Protein AF-A0AB39R2A3-F1 (afdb_monomer_lite)

pLDDT: mean 74.94, std 21.89, range [30.53, 96.81]

Radius of gyration: 29.01 Å; chains: 1; bounding box: 83×46×73 Å

Secondary structure (DSSP, 8-state):
----------------------------------GGGSTTSPPPPPP--S-SS-EEEEEEEE-TTS-EEEEEEETTT--EEEEEE-TT---BPPPEEEE-S-EEEEEEEE-TTS-EEEEEEETTEEEEEEE--PPP-

Structure (mmCIF, N/CA/C/O backbone):
data_AF-A0AB39R2A3-F1
#
_entry.id   AF-A0AB39R2A3-F1
#
loop_
_atom_site.group_PDB
_atom_site.id
_atom_site.type_symbol
_atom_site.label_atom_id
_atom_site.label_alt_id
_atom_site.label_comp_id
_atom_site.label_asym_id
_atom_site.label_entity_id
_atom_site.label_seq_id
_atom_site.pdbx_PDB_ins_code
_atom_site.Cartn_x
_atom_site.Cartn_y
_atom_site.Cartn_z
_atom_site.occupancy
_atom_site.B_iso_or_equiv
_atom_site.auth_seq_id
_atom_site.auth_comp_id
_atom_site.auth_asym_id
_atom_site.auth_atom_id
_atom_site.pdbx_PDB_model_num
ATOM 1 N N . MET A 1 1 ? -69.969 -11.007 -55.035 1.00 39.00 1 MET A N 1
ATOM 2 C CA . MET A 1 1 ? -70.202 -12.465 -54.930 1.00 39.00 1 MET A CA 1
ATOM 3 C C . MET A 1 1 ? -69.343 -13.000 -53.793 1.00 39.00 1 MET A C 1
ATOM 5 O O . MET A 1 1 ? -68.175 -12.642 -53.735 1.00 39.00 1 MET A O 1
ATOM 9 N N . GLY A 1 2 ? -69.929 -13.769 -52.864 1.00 40.88 2 GLY A N 1
ATOM 10 C CA . GLY A 1 2 ? -69.171 -14.571 -51.886 1.00 40.88 2 GLY A CA 1
ATOM 11 C C . GLY A 1 2 ? -68.396 -15.706 -52.583 1.00 40.88 2 GLY A C 1
ATOM 12 O O . GLY A 1 2 ? -68.504 -15.850 -53.792 1.00 40.88 2 GLY A O 1
ATOM 13 N N . ARG A 1 3 ? -67.657 -16.589 -51.909 1.00 36.53 3 ARG A N 1
ATOM 14 C CA . ARG A 1 3 ? -67.711 -17.032 -50.513 1.00 36.53 3 ARG A CA 1
ATOM 15 C C . ARG A 1 3 ? -66.343 -17.609 -50.109 1.00 36.53 3 ARG A C 1
ATOM 17 O O . ARG A 1 3 ? -65.620 -18.128 -50.946 1.00 36.53 3 ARG A O 1
ATOM 24 N N . SER A 1 4 ? -66.082 -17.519 -48.807 1.00 41.88 4 SER A N 1
ATOM 25 C CA . SER A 1 4 ? -65.277 -18.401 -47.946 1.00 41.88 4 SER A CA 1
ATOM 26 C C . SER A 1 4 ? -64.724 -19.707 -48.530 1.00 41.88 4 SER A C 1
ATOM 28 O O . SER A 1 4 ? -65.482 -20.501 -49.081 1.00 41.88 4 SER A O 1
ATOM 30 N N . ALA A 1 5 ? -63.478 -20.013 -48.153 1.00 36.53 5 ALA A N 1
ATOM 31 C CA . ALA A 1 5 ? -63.092 -21.332 -47.646 1.00 36.53 5 ALA A CA 1
ATOM 32 C C . ALA A 1 5 ? -61.846 -21.216 -46.739 1.00 36.53 5 ALA A C 1
ATOM 34 O O . ALA A 1 5 ? -60.748 -20.944 -47.214 1.00 36.53 5 ALA A O 1
ATOM 35 N N . MET A 1 6 ? -62.017 -21.437 -45.431 1.00 35.34 6 MET A N 1
ATOM 36 C CA . MET A 1 6 ? -60.972 -22.068 -44.613 1.00 35.34 6 MET A CA 1
ATOM 37 C C . MET A 1 6 ? -61.126 -23.589 -44.748 1.00 35.34 6 MET A C 1
ATOM 39 O O . MET A 1 6 ? -62.243 -24.071 -44.950 1.00 35.34 6 MET A O 1
ATOM 43 N N . PRO A 1 7 ? -60.050 -24.351 -44.513 1.00 43.97 7 PRO A N 1
ATOM 44 C CA . PRO A 1 7 ? -60.110 -25.154 -43.301 1.00 43.97 7 PRO A CA 1
ATOM 45 C C . PRO A 1 7 ? -58.817 -25.154 -42.484 1.00 43.97 7 PRO A C 1
ATOM 47 O O . PRO A 1 7 ? -57.690 -25.118 -42.967 1.00 43.97 7 PRO A O 1
ATOM 50 N N . SER A 1 8 ? -59.075 -25.228 -41.189 1.00 41.50 8 SER A N 1
ATOM 51 C CA . SER A 1 8 ? -58.199 -25.376 -40.042 1.00 41.50 8 SER A CA 1
ATOM 52 C C . SER A 1 8 ? -57.424 -26.695 -40.008 1.00 41.50 8 SER A C 1
ATOM 54 O O . SER A 1 8 ? -58.021 -27.764 -40.112 1.00 41.50 8 SER A O 1
ATOM 56 N N . GLY A 1 9 ? -56.132 -26.612 -39.684 1.00 35.78 9 GLY A N 1
ATOM 57 C CA . GLY A 1 9 ? -55.327 -27.721 -39.170 1.00 35.78 9 GLY A CA 1
ATOM 58 C C . GLY A 1 9 ? -54.689 -27.323 -37.841 1.00 35.78 9 GLY A C 1
ATOM 59 O O . GLY A 1 9 ? -53.779 -26.501 -37.807 1.00 35.78 9 GLY A O 1
ATOM 60 N N . ARG A 1 10 ? -55.199 -27.871 -36.733 1.00 43.81 10 ARG A N 1
ATOM 61 C CA . ARG A 1 10 ? -54.620 -27.731 -35.390 1.00 43.81 10 ARG A CA 1
ATOM 62 C C . ARG A 1 10 ? -53.482 -28.737 -35.232 1.00 43.81 10 ARG A C 1
ATOM 64 O O . ARG A 1 10 ? -53.727 -29.933 -35.341 1.00 43.81 10 ARG A O 1
ATOM 71 N N . LEU A 1 11 ? -52.297 -28.272 -34.851 1.00 43.88 11 LEU A N 1
ATOM 72 C CA . LEU A 1 11 ? -51.283 -29.111 -34.215 1.00 43.88 11 LEU A CA 1
ATOM 73 C C . LEU A 1 11 ? -51.061 -28.590 -32.796 1.00 43.88 11 LEU A C 1
ATOM 75 O O . LEU A 1 11 ? -50.556 -27.491 -32.582 1.00 43.88 11 LEU A O 1
ATOM 79 N N . ARG A 1 12 ? -51.512 -29.385 -31.820 1.00 38.56 12 ARG A N 1
ATOM 80 C CA . ARG A 1 12 ? -51.107 -29.268 -30.421 1.00 38.56 12 ARG A CA 1
ATOM 81 C C . ARG A 1 12 ? -49.743 -29.936 -30.295 1.00 38.56 12 ARG A C 1
ATOM 83 O O . ARG A 1 12 ? -49.659 -31.155 -30.382 1.00 38.56 12 ARG A O 1
ATOM 90 N N . ALA A 1 13 ? -48.712 -29.144 -30.050 1.00 40.47 13 ALA A N 1
ATOM 91 C CA . ALA A 1 13 ? -47.483 -29.606 -29.428 1.00 40.47 13 ALA A CA 1
ATOM 92 C C . ALA A 1 13 ? -47.279 -28.757 -28.172 1.00 40.47 13 ALA A C 1
ATOM 94 O O . ALA A 1 13 ? -47.300 -27.528 -28.216 1.00 40.47 13 ALA A O 1
ATOM 95 N N . THR A 1 14 ? -47.196 -29.442 -27.042 1.00 44.97 14 THR A N 1
ATOM 96 C CA . THR A 1 14 ? -46.944 -28.933 -25.696 1.00 44.97 14 THR A CA 1
ATOM 97 C C . THR A 1 14 ? -45.641 -28.142 -25.656 1.00 44.97 14 THR A C 1
ATOM 99 O O . THR A 1 14 ? -44.564 -28.715 -25.526 1.00 44.97 14 THR A O 1
ATOM 102 N N . ALA A 1 15 ? -45.741 -26.819 -25.748 1.00 36.44 15 ALA A N 1
ATOM 103 C CA . ALA A 1 15 ? -44.687 -25.925 -25.302 1.00 36.44 15 ALA A CA 1
ATOM 104 C C . ALA A 1 15 ? -44.903 -25.694 -23.805 1.00 36.44 15 ALA A C 1
ATOM 106 O O . ALA A 1 15 ? -45.840 -25.004 -23.401 1.00 36.44 15 ALA A O 1
ATOM 107 N N . THR A 1 16 ? -44.069 -26.328 -22.984 1.00 38.12 16 THR A N 1
ATOM 108 C CA . THR A 1 16 ? -43.884 -25.957 -21.582 1.00 38.12 16 THR A CA 1
ATOM 109 C C . THR A 1 16 ? -43.653 -24.454 -21.545 1.00 38.12 16 THR A C 1
ATOM 111 O O . THR A 1 16 ? -42.639 -23.969 -22.047 1.00 38.12 16 THR A O 1
ATOM 114 N N . ALA A 1 17 ? -44.622 -23.710 -21.018 1.00 39.81 17 ALA A N 1
ATOM 115 C CA . ALA A 1 17 ? -44.447 -22.295 -20.775 1.00 39.81 17 ALA A CA 1
ATOM 116 C C . ALA A 1 17 ? -43.294 -22.163 -19.777 1.00 39.81 17 ALA A C 1
ATOM 118 O O . ALA A 1 17 ? -43.437 -22.506 -18.603 1.00 39.81 17 ALA A O 1
ATOM 119 N N . LEU A 1 18 ? -42.138 -21.695 -20.250 1.00 34.81 18 LEU A N 1
ATOM 120 C CA . LEU A 1 18 ? -41.203 -20.997 -19.385 1.00 34.81 18 LEU A CA 1
ATOM 121 C C . LEU A 1 18 ? -42.006 -19.838 -18.812 1.00 34.81 18 LEU A C 1
ATOM 123 O O . LEU A 1 18 ? -42.308 -18.873 -19.515 1.00 34.81 18 LEU A O 1
ATOM 127 N N . ALA A 1 19 ? -42.439 -19.995 -17.563 1.00 36.75 19 ALA A N 1
ATOM 128 C CA . ALA A 1 19 ? -42.950 -18.890 -16.789 1.00 36.75 19 ALA A CA 1
ATOM 129 C C . ALA A 1 19 ? -41.891 -17.796 -16.891 1.00 36.75 19 ALA A C 1
ATOM 131 O O . ALA A 1 19 ? -40.757 -17.974 -16.442 1.00 36.75 19 ALA A O 1
ATOM 132 N N . ALA A 1 20 ? -42.247 -16.691 -17.540 1.00 39.88 20 ALA A N 1
ATOM 133 C CA . ALA A 1 20 ? -41.530 -15.455 -17.355 1.00 39.88 20 ALA A CA 1
ATOM 134 C C . ALA A 1 20 ? -41.659 -15.148 -15.863 1.00 39.88 20 ALA A C 1
ATOM 136 O O . ALA A 1 20 ? -42.677 -14.632 -15.406 1.00 39.88 20 ALA A O 1
ATOM 137 N N . VAL A 1 21 ? -40.654 -15.547 -15.085 1.00 41.62 21 VAL A N 1
ATOM 138 C CA . VAL A 1 21 ? -40.444 -14.997 -13.757 1.00 41.62 21 VAL A CA 1
ATOM 139 C C . VAL A 1 21 ? -40.023 -13.565 -14.028 1.00 41.62 21 VAL A C 1
ATOM 141 O O . VAL A 1 21 ? -38.848 -13.256 -14.197 1.00 41.62 21 VAL A O 1
ATOM 144 N N . SER A 1 22 ? -41.013 -12.687 -14.159 1.00 46.72 22 SER A N 1
ATOM 145 C CA . SER A 1 22 ? -40.799 -11.286 -13.863 1.00 46.72 22 SER A CA 1
ATOM 146 C C . SER A 1 22 ? -40.208 -11.267 -12.455 1.00 46.72 22 SER A C 1
ATOM 148 O O . SER A 1 22 ? -40.873 -11.768 -11.541 1.00 46.72 22 SER A O 1
ATOM 150 N N . PRO A 1 23 ? -38.985 -10.754 -12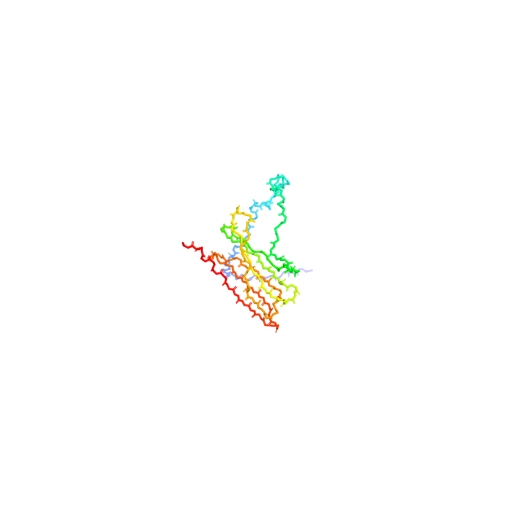.227 1.00 49.50 23 PRO A N 1
ATOM 151 C CA . PRO A 1 23 ? -38.654 -10.343 -10.883 1.00 49.50 23 PRO A CA 1
ATOM 152 C C . PRO A 1 23 ? -39.721 -9.311 -10.539 1.00 49.50 23 PRO A C 1
ATOM 154 O O . PRO A 1 23 ? -39.799 -8.244 -11.151 1.00 49.50 23 PRO A O 1
ATOM 157 N N . ALA A 1 24 ? -40.618 -9.670 -9.624 1.00 49.28 24 ALA A N 1
ATOM 158 C CA . ALA A 1 24 ? -41.363 -8.665 -8.911 1.00 49.28 24 ALA A CA 1
ATOM 159 C C . ALA A 1 24 ? -40.288 -7.722 -8.374 1.00 49.28 24 ALA A C 1
ATOM 161 O O . ALA A 1 24 ? -39.435 -8.136 -7.587 1.00 49.28 24 ALA A O 1
ATOM 162 N N . LEU A 1 25 ? -40.288 -6.482 -8.860 1.00 49.81 25 LEU A N 1
ATOM 163 C CA . LEU A 1 25 ? -39.658 -5.355 -8.191 1.00 49.81 25 LEU A CA 1
ATOM 164 C C . LEU A 1 25 ? -40.409 -5.187 -6.862 1.00 49.81 25 LEU A C 1
ATOM 166 O O . LEU A 1 25 ? -41.21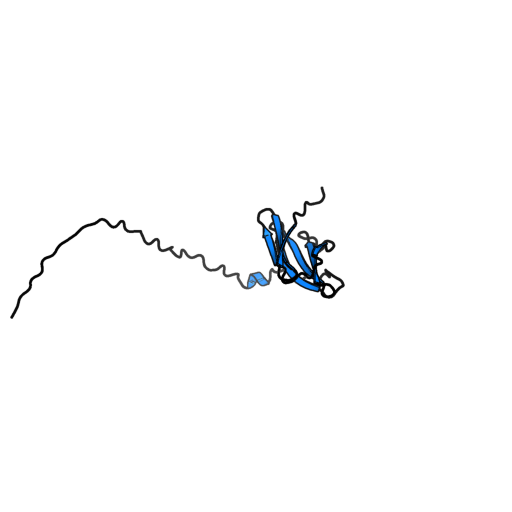5 -4.279 -6.686 1.00 49.81 25 LEU A O 1
ATOM 170 N N . GLY A 1 26 ? -40.223 -6.148 -5.956 1.00 48.94 26 GLY A N 1
ATOM 171 C CA . GLY A 1 26 ? -40.547 -6.020 -4.554 1.00 48.94 26 GLY A CA 1
ATOM 172 C C . GLY A 1 26 ? -39.655 -4.901 -4.072 1.00 48.94 26 GLY A C 1
ATOM 173 O O . GLY A 1 26 ? -38.435 -5.028 -4.125 1.00 48.94 26 GLY A O 1
ATOM 174 N N . GLY A 1 27 ? -40.277 -3.771 -3.754 1.00 54.69 27 GLY A N 1
ATOM 175 C CA . GLY A 1 27 ? -39.599 -2.526 -3.456 1.00 54.69 27 GLY A CA 1
ATOM 176 C C . GLY A 1 27 ? -38.482 -2.717 -2.441 1.00 54.69 27 GLY A C 1
ATOM 177 O O . GLY A 1 27 ? -38.713 -2.737 -1.241 1.00 54.69 27 GLY A O 1
ATOM 178 N N . THR A 1 28 ? -37.254 -2.777 -2.924 1.00 54.09 28 THR A N 1
ATOM 179 C CA . THR A 1 28 ? -36.116 -2.277 -2.179 1.00 54.09 28 THR A CA 1
ATOM 180 C C . THR A 1 28 ? -35.789 -0.971 -2.858 1.00 54.09 28 THR A C 1
ATOM 182 O O . THR A 1 28 ? -35.099 -0.943 -3.880 1.00 54.09 28 THR A O 1
ATOM 185 N N . GLY A 1 29 ? -36.386 0.108 -2.344 1.00 55.31 29 GLY A N 1
ATOM 186 C CA . GLY A 1 29 ? -35.916 1.442 -2.675 1.00 55.31 29 GLY A CA 1
ATOM 187 C C . GLY A 1 29 ? -34.396 1.437 -2.575 1.00 55.31 29 GLY A C 1
ATOM 188 O O . GLY A 1 29 ? -33.835 0.794 -1.682 1.00 55.31 29 GLY A O 1
ATOM 189 N N . LEU A 1 30 ? -33.735 2.105 -3.522 1.00 51.88 30 LEU A N 1
ATOM 190 C CA . LEU A 1 30 ? -32.345 2.507 -3.327 1.00 51.88 30 LEU A CA 1
ATOM 191 C C . LEU A 1 30 ? -32.234 2.999 -1.880 1.00 51.88 30 LEU A C 1
ATOM 193 O O . LEU A 1 30 ? -33.136 3.736 -1.471 1.00 51.88 30 LEU A O 1
ATOM 197 N N . PRO A 1 31 ? -31.239 2.567 -1.084 1.00 57.91 31 PRO A N 1
ATOM 198 C CA . PRO A 1 31 ? -31.086 3.109 0.252 1.00 57.91 31 PRO A CA 1
ATOM 199 C C . PRO A 1 31 ? -31.001 4.623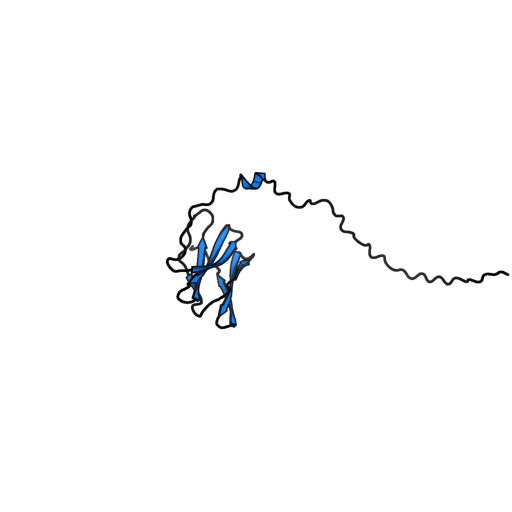 0.093 1.00 57.91 31 PRO A C 1
ATOM 201 O O . PRO A 1 31 ? -30.023 5.153 -0.434 1.00 57.91 31 PRO A O 1
ATOM 204 N N . THR A 1 32 ? -32.073 5.316 0.468 1.00 58.12 32 THR A N 1
ATOM 205 C CA . THR A 1 32 ? -32.082 6.763 0.559 1.00 58.12 32 THR A CA 1
ATOM 206 C C . THR A 1 32 ? -31.233 7.045 1.782 1.00 58.12 32 THR A C 1
ATOM 208 O O . THR A 1 32 ? -31.758 7.140 2.889 1.00 58.12 32 THR A O 1
ATOM 211 N N . ALA A 1 33 ? -29.908 7.056 1.613 1.00 59.19 33 ALA A N 1
ATOM 212 C CA . ALA A 1 33 ? -29.010 7.573 2.628 1.00 59.19 33 ALA A CA 1
ATOM 213 C C . ALA A 1 33 ? -29.511 8.989 2.910 1.00 59.19 33 ALA A C 1
ATOM 215 O O . ALA A 1 33 ? -29.472 9.861 2.038 1.00 59.19 33 ALA A O 1
ATOM 216 N N . SER A 1 34 ? -30.154 9.169 4.063 1.00 59.53 34 SER A N 1
ATOM 217 C CA . SER A 1 34 ? -30.729 10.459 4.410 1.00 59.53 34 SER A CA 1
ATOM 218 C C . SER A 1 34 ? -29.581 11.459 4.493 1.00 59.53 34 SER A C 1
ATOM 220 O O . SER A 1 34 ? -28.502 11.107 4.960 1.00 59.53 34 SER A O 1
ATOM 222 N N . ALA A 1 35 ? -29.788 12.707 4.078 1.00 56.53 35 ALA A N 1
ATOM 223 C CA . ALA A 1 35 ? -28.759 13.741 4.208 1.00 56.53 35 ALA A CA 1
ATOM 224 C C . ALA A 1 35 ? -28.245 13.909 5.660 1.00 56.53 35 ALA A C 1
ATOM 226 O O . ALA A 1 35 ? -27.138 14.395 5.853 1.00 56.53 35 ALA A O 1
ATOM 227 N N . ALA A 1 36 ? -29.005 13.441 6.661 1.00 55.44 36 ALA A N 1
ATOM 228 C CA . ALA A 1 36 ? -28.604 13.409 8.067 1.00 55.44 36 ALA A CA 1
ATOM 229 C C . ALA A 1 36 ? -27.450 12.432 8.377 1.00 55.44 36 ALA A C 1
ATOM 231 O O . ALA A 1 36 ? -26.844 12.525 9.438 1.00 55.44 36 ALA A O 1
ATOM 232 N N . ASP A 1 37 ? -27.111 11.516 7.465 1.00 57.50 37 ASP A N 1
ATOM 233 C CA . ASP A 1 37 ? -25.990 10.579 7.633 1.00 57.50 37 ASP A CA 1
ATOM 234 C C . ASP A 1 37 ? -24.623 11.255 7.402 1.00 57.50 37 ASP A C 1
ATOM 236 O O . ASP A 1 37 ? -23.581 10.697 7.724 1.00 57.50 37 ASP A O 1
ATOM 240 N N . LEU A 1 38 ? -24.602 12.480 6.859 1.00 57.81 38 LEU A N 1
ATOM 241 C CA . LEU A 1 38 ? -23.374 13.273 6.732 1.00 57.81 38 LEU A CA 1
ATOM 242 C C . LEU A 1 38 ? -23.018 14.025 8.022 1.00 57.81 38 LEU A C 1
ATOM 244 O O . LEU A 1 38 ? -21.841 14.299 8.246 1.00 57.81 38 LEU A O 1
ATOM 248 N N . ASP A 1 39 ? -23.998 14.302 8.888 1.00 65.75 39 ASP A N 1
ATOM 249 C CA . ASP A 1 39 ? -23.780 14.974 10.179 1.00 65.75 39 ASP A CA 1
ATOM 250 C C . ASP A 1 39 ? -23.181 14.032 11.241 1.00 65.75 39 ASP A C 1
ATOM 252 O O . ASP A 1 39 ? -22.684 14.481 12.275 1.00 65.75 39 ASP A O 1
ATOM 256 N N . THR A 1 40 ? -23.199 12.718 10.991 1.00 69.75 40 THR A N 1
ATOM 257 C CA . THR A 1 40 ? -22.589 11.686 11.846 1.00 69.75 40 THR A CA 1
ATOM 258 C C . THR A 1 40 ? -21.175 11.307 11.402 1.00 69.75 40 THR A C 1
ATOM 260 O O . THR A 1 40 ? -20.484 10.584 12.127 1.00 69.75 40 THR A O 1
ATOM 263 N N . VAL A 1 41 ? -20.714 11.795 10.241 1.00 72.38 41 VAL A N 1
ATOM 264 C CA . VAL A 1 41 ? -19.350 11.543 9.770 1.00 72.38 41 VAL A CA 1
ATOM 265 C C . VAL A 1 41 ? -18.394 12.331 10.662 1.00 72.38 41 VAL A C 1
ATOM 267 O O . VAL A 1 41 ? -18.459 13.563 10.691 1.00 72.38 41 VAL A O 1
ATOM 270 N N . PRO A 1 42 ? -17.498 11.658 11.407 1.00 77.62 42 PRO A N 1
ATOM 271 C CA . PRO A 1 42 ? -16.541 12.361 12.241 1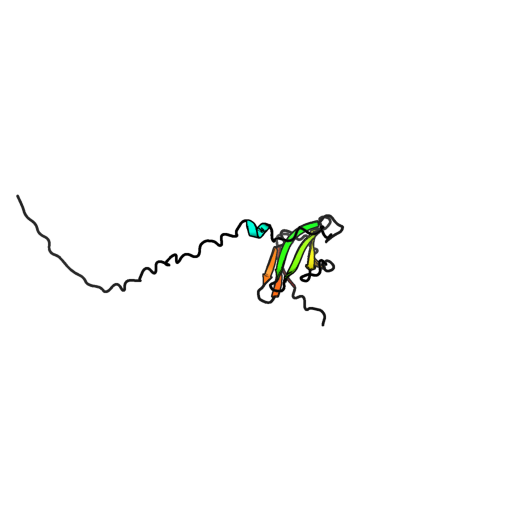.00 77.62 42 PRO A CA 1
ATOM 272 C C . PRO A 1 42 ? -15.712 13.320 11.377 1.00 77.62 42 PRO A C 1
ATOM 274 O O . PRO A 1 42 ? -15.391 12.994 10.228 1.00 77.62 42 PRO A O 1
ATOM 277 N N . PRO A 1 43 ? -15.352 14.500 11.910 1.00 85.19 43 PRO A N 1
ATOM 278 C CA . PRO A 1 43 ? -14.580 15.471 11.155 1.00 85.19 43 PRO A CA 1
ATOM 279 C C . PRO A 1 43 ? -13.269 14.846 10.673 1.00 85.19 43 PRO A C 1
ATOM 281 O O . PRO A 1 43 ? -12.667 14.012 11.358 1.00 85.19 43 PRO A O 1
ATOM 284 N N . TRP A 1 44 ? -12.810 15.273 9.496 1.00 85.44 44 TRP A N 1
ATOM 285 C CA . TRP A 1 44 ? -11.510 14.867 8.974 1.00 85.44 44 TRP A CA 1
ATOM 286 C C . TRP A 1 44 ? -10.416 15.142 10.006 1.00 85.44 44 TRP A C 1
ATOM 288 O O . TRP A 1 44 ? -10.321 16.238 10.562 1.00 85.44 44 TRP A O 1
ATOM 298 N N . THR A 1 45 ? -9.572 14.145 10.255 1.00 85.44 45 THR A N 1
ATOM 299 C CA . THR A 1 45 ? -8.394 14.326 11.103 1.00 85.44 45 THR A CA 1
ATOM 300 C C . THR A 1 45 ? -7.308 15.088 10.351 1.00 85.44 45 THR A C 1
ATOM 302 O O . THR A 1 45 ? -7.307 15.145 9.119 1.00 85.44 45 THR A O 1
ATOM 305 N N . ALA A 1 46 ? -6.332 15.623 11.088 1.00 88.38 46 ALA A N 1
ATOM 306 C CA . ALA A 1 46 ? -5.142 16.202 10.478 1.00 88.38 46 ALA A CA 1
ATOM 307 C C . ALA A 1 46 ? -4.456 15.191 9.526 1.00 88.38 46 ALA A C 1
ATOM 309 O O . ALA A 1 46 ? -4.416 13.991 9.835 1.00 88.38 46 ALA A O 1
ATOM 310 N N . PRO A 1 47 ? -3.908 15.644 8.382 1.00 89.12 47 PRO A N 1
ATOM 311 C CA . PRO A 1 47 ? -3.156 14.778 7.481 1.00 89.12 47 PRO A CA 1
ATOM 312 C C . PRO A 1 47 ? -1.968 14.116 8.186 1.00 89.12 47 PRO A C 1
ATOM 314 O O . PRO A 1 47 ? -1.294 14.735 9.006 1.00 89.12 47 PRO A O 1
ATOM 317 N N . THR A 1 48 ? -1.687 12.861 7.838 1.00 90.00 48 THR A N 1
ATOM 318 C CA . THR A 1 48 ? -0.488 12.142 8.292 1.00 90.00 48 THR A CA 1
ATOM 319 C C . THR A 1 48 ? 0.467 11.954 7.122 1.00 90.00 48 THR A C 1
ATOM 321 O O . THR A 1 48 ? 0.074 11.440 6.075 1.00 90.00 48 THR A O 1
ATOM 324 N N . THR A 1 49 ? 1.726 12.346 7.302 1.00 90.25 49 THR A N 1
ATOM 325 C CA . THR A 1 49 ? 2.770 12.183 6.284 1.00 90.25 49 THR A CA 1
ATOM 326 C C . THR A 1 49 ? 3.169 10.712 6.151 1.00 90.25 49 THR A C 1
ATOM 328 O O . THR A 1 49 ? 3.628 10.108 7.116 1.00 90.25 49 THR A O 1
ATOM 331 N N . LEU A 1 50 ? 3.022 10.142 4.949 1.00 85.81 50 LEU A N 1
ATOM 332 C CA . LEU A 1 50 ? 3.436 8.763 4.629 1.00 85.81 50 LEU A CA 1
ATOM 333 C C . LEU A 1 50 ? 4.860 8.666 4.061 1.00 85.81 50 LEU A C 1
ATOM 335 O O . LEU A 1 50 ? 5.488 7.613 4.128 1.00 85.81 50 LEU A O 1
ATOM 339 N N . SER A 1 51 ? 5.352 9.754 3.470 1.00 84.62 51 SER A N 1
ATOM 340 C CA . SER A 1 51 ? 6.661 9.853 2.825 1.00 84.62 51 SER A CA 1
ATOM 341 C C . SER A 1 51 ? 7.138 11.301 2.887 1.00 84.62 51 SER A C 1
ATOM 343 O O . SER A 1 51 ? 6.333 12.213 2.706 1.00 84.62 51 SER A O 1
ATOM 345 N N . SER A 1 52 ? 8.431 11.509 3.138 1.00 83.31 52 SER A N 1
ATOM 346 C CA . SER A 1 52 ? 9.077 12.829 3.070 1.00 83.31 52 SER A CA 1
ATOM 347 C C . SER A 1 52 ? 9.333 13.291 1.635 1.00 83.31 52 SER A C 1
ATOM 349 O O . SER A 1 52 ? 9.483 14.484 1.389 1.00 83.31 52 SER A O 1
ATOM 351 N N . ASP A 1 53 ? 9.372 12.349 0.694 1.00 84.69 53 ASP A N 1
ATOM 352 C CA . ASP A 1 53 ? 9.614 12.629 -0.717 1.00 84.69 53 ASP A CA 1
ATOM 353 C C . ASP A 1 53 ? 8.305 12.902 -1.460 1.00 84.69 53 ASP A C 1
ATOM 355 O O . ASP A 1 53 ? 7.236 12.437 -1.049 1.00 84.69 53 ASP A O 1
ATOM 359 N N . HIS A 1 54 ? 8.399 13.594 -2.602 1.00 84.38 54 HIS A N 1
ATOM 360 C CA . HIS A 1 54 ? 7.279 13.805 -3.521 1.00 84.38 54 HIS A CA 1
ATOM 361 C C . HIS A 1 54 ? 6.682 12.454 -3.935 1.00 84.38 54 HIS A C 1
ATOM 363 O O . HIS A 1 54 ? 7.252 11.749 -4.762 1.00 84.38 54 HIS A O 1
ATOM 369 N N . GLY A 1 55 ? 5.541 12.081 -3.358 1.00 86.50 55 GLY A N 1
ATOM 370 C CA . GLY A 1 55 ? 4.866 10.812 -3.614 1.00 86.50 55 GLY A CA 1
ATOM 371 C C . GLY A 1 55 ? 3.607 10.988 -4.456 1.00 86.50 55 GLY A C 1
ATOM 372 O O . GLY A 1 55 ? 2.850 11.938 -4.267 1.00 86.50 55 GLY A O 1
ATOM 373 N N . LYS A 1 56 ? 3.346 10.048 -5.366 1.00 91.62 56 LYS A N 1
ATOM 374 C CA . LYS A 1 56 ? 2.074 9.949 -6.094 1.00 91.62 56 LYS A CA 1
ATOM 375 C C . LYS A 1 56 ? 1.272 8.786 -5.535 1.00 91.62 56 LYS A C 1
ATOM 377 O O . LYS A 1 56 ? 1.622 7.628 -5.781 1.00 91.62 56 LYS A O 1
ATOM 382 N N . VAL A 1 57 ? 0.204 9.090 -4.799 1.00 92.75 57 VAL A N 1
ATOM 383 C CA . VAL A 1 57 ? -0.739 8.072 -4.316 1.00 92.75 57 VAL A CA 1
ATOM 384 C C . VAL A 1 57 ? -1.272 7.290 -5.513 1.00 92.75 57 VAL A C 1
ATOM 386 O O . VAL A 1 57 ? -1.668 7.881 -6.515 1.00 92.75 57 VAL A O 1
ATOM 389 N N . GLN A 1 58 ? -1.222 5.965 -5.415 1.00 94.81 58 GLN A N 1
ATOM 390 C CA . GLN A 1 58 ? -1.739 5.063 -6.438 1.00 94.81 58 GLN A CA 1
ATOM 391 C C . GLN A 1 58 ? -3.111 4.540 -6.039 1.00 94.81 58 GLN A C 1
ATOM 393 O O . GLN A 1 58 ? -4.058 4.632 -6.817 1.00 94.81 58 GLN A O 1
ATOM 398 N N . ASP A 1 59 ? -3.214 4.012 -4.817 1.00 96.81 59 ASP A N 1
ATOM 399 C CA . ASP A 1 59 ? -4.444 3.396 -4.340 1.00 96.81 59 ASP A CA 1
ATOM 400 C C . ASP A 1 59 ? -4.467 3.233 -2.814 1.00 96.81 59 ASP A C 1
ATOM 402 O O . ASP A 1 59 ? -3.421 3.229 -2.155 1.00 96.81 59 ASP A O 1
ATOM 406 N N . VAL A 1 60 ? -5.669 3.041 -2.270 1.00 95.81 60 VAL A N 1
ATOM 407 C CA . VAL A 1 60 ? -5.924 2.649 -0.879 1.00 95.81 60 VAL A CA 1
ATOM 408 C C . VAL A 1 60 ? -6.976 1.544 -0.862 1.00 95.81 60 VAL A C 1
ATOM 410 O O . VAL A 1 60 ? -8.051 1.693 -1.432 1.00 95.81 60 VAL A O 1
ATOM 413 N N . ALA A 1 61 ? -6.698 0.459 -0.141 1.00 96.38 61 ALA A N 1
ATOM 414 C CA . ALA A 1 61 ? -7.657 -0.613 0.110 1.00 96.38 61 ALA A CA 1
ATOM 415 C C . ALA A 1 61 ? -7.857 -0.820 1.613 1.00 96.38 61 ALA A C 1
ATOM 417 O O . ALA A 1 61 ? -6.913 -0.706 2.396 1.00 96.38 61 ALA A O 1
ATOM 418 N N . VAL A 1 62 ? -9.080 -1.164 2.014 1.00 95.44 62 VAL A N 1
ATOM 419 C CA . VAL A 1 62 ? -9.424 -1.486 3.404 1.00 95.44 62 VAL A CA 1
ATOM 420 C C . VAL A 1 62 ? -9.854 -2.946 3.472 1.00 95.44 62 VAL A C 1
ATOM 422 O O . VAL A 1 62 ? -10.694 -3.397 2.695 1.00 95.44 62 VAL A O 1
ATOM 425 N N . ARG A 1 63 ? -9.229 -3.702 4.372 1.00 94.62 63 ARG A N 1
ATOM 426 C CA . ARG A 1 63 ? -9.579 -5.094 4.673 1.00 94.62 63 ARG A CA 1
ATOM 427 C C . ARG A 1 63 ? -10.850 -5.166 5.522 1.00 94.62 63 ARG A C 1
ATOM 429 O O . ARG A 1 63 ? -11.234 -4.196 6.168 1.00 94.62 63 ARG A O 1
ATOM 436 N N . ALA A 1 64 ? -11.461 -6.349 5.580 1.00 92.62 64 ALA A N 1
ATOM 437 C CA . ALA A 1 64 ? -12.649 -6.594 6.402 1.00 92.62 64 ALA A CA 1
ATOM 438 C C . ALA A 1 64 ? -12.417 -6.371 7.912 1.00 92.62 64 ALA A C 1
ATOM 440 O O . ALA A 1 64 ? -13.359 -6.068 8.634 1.00 92.62 64 ALA A O 1
ATOM 441 N N . ASP A 1 65 ? -11.171 -6.478 8.384 1.00 92.81 65 ASP A N 1
ATOM 442 C CA . ASP A 1 65 ? -10.774 -6.188 9.770 1.00 92.81 65 ASP A CA 1
ATOM 443 C C . ASP A 1 65 ? -10.582 -4.681 10.052 1.00 92.81 65 ASP A C 1
ATOM 445 O O . ASP A 1 65 ? -10.216 -4.301 11.161 1.00 92.81 65 ASP A O 1
ATOM 449 N N . GLY A 1 66 ? -10.798 -3.813 9.056 1.00 93.94 66 GLY A N 1
ATOM 450 C CA . GLY A 1 66 ? -10.586 -2.369 9.155 1.00 93.94 66 GLY A CA 1
ATOM 451 C C . GLY A 1 66 ? -9.132 -1.924 8.965 1.00 93.94 66 GLY A C 1
ATOM 452 O O . GLY A 1 66 ? -8.851 -0.725 9.024 1.00 93.94 66 GLY A O 1
ATOM 453 N N . THR A 1 67 ? -8.200 -2.845 8.701 1.00 95.81 67 THR A N 1
ATOM 454 C CA . THR A 1 67 ? -6.818 -2.498 8.356 1.00 95.81 67 THR A CA 1
ATOM 455 C C . THR A 1 67 ? -6.777 -1.842 6.977 1.00 95.81 67 THR A C 1
ATOM 457 O O . THR A 1 67 ? -7.166 -2.446 5.974 1.00 95.81 67 THR A O 1
ATOM 460 N N . ALA A 1 68 ? -6.250 -0.621 6.907 1.00 95.69 68 ALA A N 1
ATOM 461 C CA . ALA A 1 68 ? -6.021 0.081 5.649 1.00 95.69 68 ALA A CA 1
ATOM 462 C C . ALA A 1 68 ? -4.625 -0.230 5.091 1.00 95.69 68 ALA A C 1
ATOM 464 O O . ALA A 1 68 ? -3.657 -0.355 5.842 1.00 95.69 68 ALA A O 1
ATOM 465 N N . VAL A 1 69 ? -4.509 -0.316 3.769 1.00 96.75 69 VAL A N 1
ATOM 466 C CA . VAL A 1 69 ? -3.248 -0.439 3.032 1.00 96.75 69 VAL A CA 1
ATOM 467 C C . VAL A 1 69 ? -3.206 0.663 1.987 1.00 96.75 69 VAL A C 1
ATOM 469 O O . VAL A 1 69 ? -4.126 0.772 1.181 1.00 96.75 69 VAL A O 1
ATOM 472 N N . ALA A 1 70 ? -2.150 1.470 2.000 1.00 96.31 70 ALA A N 1
ATOM 473 C CA . ALA A 1 70 ? -1.909 2.514 1.011 1.00 96.31 70 ALA A CA 1
ATOM 474 C C . ALA A 1 70 ? -0.738 2.117 0.119 1.00 96.31 70 ALA A C 1
ATOM 476 O O . ALA A 1 70 ? 0.247 1.573 0.620 1.00 96.31 70 ALA A O 1
ATOM 477 N N . ALA A 1 71 ? -0.836 2.425 -1.173 1.00 96.00 71 ALA A N 1
ATOM 478 C CA . ALA A 1 71 ? 0.243 2.294 -2.141 1.00 96.00 71 ALA A CA 1
ATOM 479 C C . ALA A 1 71 ? 0.540 3.644 -2.798 1.00 96.00 71 ALA A C 1
ATOM 481 O O . ALA A 1 71 ? -0.371 4.383 -3.186 1.00 96.00 71 ALA A O 1
ATOM 482 N N . TRP A 1 72 ? 1.821 3.965 -2.946 1.00 95.19 72 TRP A N 1
ATOM 483 C CA . TRP A 1 72 ? 2.271 5.186 -3.607 1.00 95.19 72 TRP A CA 1
ATOM 484 C C . TRP A 1 72 ? 3.598 4.965 -4.319 1.00 95.19 72 TRP A C 1
ATOM 486 O O . TRP A 1 72 ? 4.380 4.086 -3.963 1.00 95.19 72 TRP A O 1
ATOM 496 N N . ILE A 1 73 ? 3.850 5.792 -5.325 1.00 93.19 73 ILE A N 1
ATOM 497 C CA . ILE A 1 73 ? 5.112 5.810 -6.056 1.00 93.19 73 ILE A CA 1
ATOM 498 C C . ILE A 1 73 ? 5.946 6.987 -5.557 1.00 93.19 73 ILE A C 1
ATOM 500 O O . ILE A 1 73 ? 5.445 8.113 -5.510 1.00 93.19 73 ILE A O 1
ATOM 504 N N . SER A 1 74 ? 7.212 6.745 -5.208 1.00 91.00 74 SER A N 1
ATOM 505 C CA . SER A 1 74 ? 8.173 7.832 -4.991 1.00 91.00 74 SER A CA 1
ATOM 506 C C . SER A 1 74 ? 8.490 8.508 -6.325 1.00 91.00 74 SER A C 1
ATOM 508 O O . SER A 1 74 ? 8.934 7.861 -7.274 1.00 91.00 74 SER A O 1
ATOM 510 N N . GLY A 1 75 ? 8.264 9.817 -6.409 1.00 78.38 75 GLY A N 1
ATOM 511 C CA . GLY A 1 75 ? 8.435 10.612 -7.623 1.00 78.3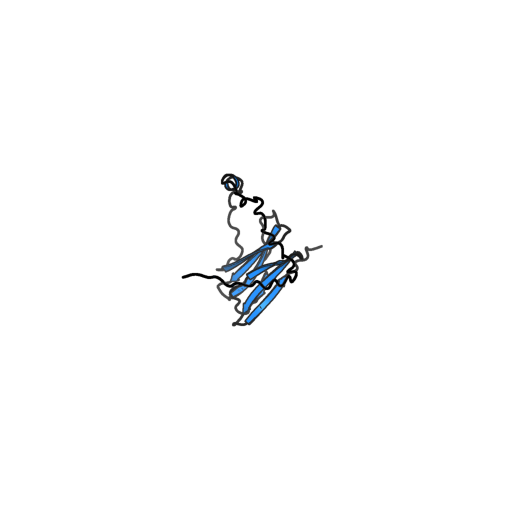8 75 GLY A CA 1
ATOM 512 C C . GLY A 1 75 ? 9.882 10.718 -8.101 1.00 78.38 75 GLY A C 1
ATOM 513 O O . GLY A 1 75 ? 10.102 10.988 -9.276 1.00 78.38 75 GLY A O 1
ATOM 514 N N . SER A 1 76 ? 10.856 10.468 -7.223 1.00 78.88 76 SER A N 1
ATOM 515 C CA . SER A 1 76 ? 12.287 10.563 -7.530 1.00 78.88 76 SER A CA 1
ATOM 516 C C . SER A 1 76 ? 12.817 9.336 -8.280 1.00 78.88 76 SER A C 1
ATOM 518 O O . SER A 1 76 ? 13.739 9.454 -9.079 1.00 78.88 76 SER A O 1
ATOM 520 N N . MET A 1 77 ? 12.263 8.149 -8.001 1.00 79.62 77 MET A N 1
ATOM 521 C CA . MET A 1 77 ? 12.832 6.863 -8.441 1.00 79.62 77 MET A CA 1
ATOM 522 C C . MET A 1 77 ? 11.790 5.879 -8.997 1.00 79.62 77 MET A C 1
ATOM 524 O O . MET A 1 77 ? 12.133 4.757 -9.345 1.00 79.62 77 MET A O 1
ATOM 528 N N . ASN A 1 78 ? 10.515 6.271 -9.065 1.00 88.00 78 ASN A N 1
ATOM 529 C CA . ASN A 1 78 ? 9.384 5.405 -9.425 1.00 88.00 78 ASN A CA 1
ATOM 530 C C . ASN A 1 78 ? 9.330 4.073 -8.646 1.00 88.00 78 ASN A C 1
ATOM 532 O O . ASN A 1 78 ? 8.857 3.053 -9.143 1.00 88.00 78 ASN A O 1
ATOM 536 N N . VAL A 1 79 ? 9.806 4.095 -7.400 1.00 91.69 79 VAL A N 1
ATOM 537 C CA . VAL A 1 79 ? 9.747 2.957 -6.476 1.00 91.69 79 VAL A CA 1
ATOM 538 C C . VAL A 1 79 ? 8.335 2.876 -5.906 1.00 91.69 79 VAL A C 1
ATOM 540 O O . VAL A 1 79 ? 7.825 3.871 -5.377 1.00 91.69 79 VAL A O 1
ATOM 543 N N . LEU A 1 80 ? 7.707 1.703 -6.006 1.00 94.00 80 LEU A N 1
ATOM 544 C CA . LEU A 1 80 ? 6.393 1.441 -5.424 1.00 94.00 80 LEU A CA 1
ATOM 545 C C . LEU A 1 80 ? 6.551 1.070 -3.955 1.00 94.00 80 LEU A C 1
ATOM 547 O O . LEU A 1 80 ? 7.163 0.056 -3.622 1.00 94.00 80 LEU A O 1
ATOM 551 N N . TYR A 1 81 ? 5.931 1.854 -3.085 1.00 94.94 81 TYR A N 1
ATOM 552 C CA . TYR A 1 81 ? 5.858 1.594 -1.656 1.00 94.94 81 TYR A CA 1
ATOM 553 C C . TYR A 1 81 ? 4.445 1.214 -1.235 1.00 94.94 81 TYR A C 1
ATOM 555 O O . TYR A 1 81 ? 3.461 1.616 -1.858 1.00 94.94 81 TYR A O 1
ATOM 563 N N . ALA A 1 82 ? 4.360 0.477 -0.130 1.00 95.88 82 ALA A N 1
ATOM 564 C CA . ALA A 1 82 ? 3.126 0.282 0.606 1.00 95.88 82 ALA A CA 1
ATOM 565 C C . ALA A 1 82 ? 3.332 0.415 2.117 1.00 95.88 82 ALA A C 1
ATOM 567 O O . ALA A 1 82 ? 4.382 0.056 2.649 1.00 95.88 82 ALA A O 1
ATOM 568 N N . ALA A 1 83 ? 2.298 0.874 2.816 1.00 95.88 83 ALA A N 1
ATOM 569 C CA . ALA A 1 83 ? 2.221 0.866 4.274 1.00 95.88 83 ALA A CA 1
ATOM 570 C C . ALA A 1 83 ? 0.828 0.436 4.729 1.00 95.88 83 ALA A C 1
ATOM 572 O O . ALA A 1 83 ? -0.149 0.544 3.986 1.00 95.88 83 ALA A O 1
ATOM 573 N N . THR A 1 84 ? 0.748 -0.058 5.961 1.00 96.12 84 THR A N 1
ATOM 574 C CA . THR A 1 84 ? -0.492 -0.532 6.580 1.00 96.12 84 THR A CA 1
ATOM 575 C C . THR A 1 84 ? -0.844 0.309 7.797 1.00 96.12 84 THR A C 1
ATOM 577 O O . THR A 1 84 ? 0.052 0.694 8.544 1.00 96.12 84 THR A O 1
ATOM 580 N N . ARG A 1 85 ? -2.131 0.538 8.045 1.00 95.56 85 ARG A N 1
ATOM 581 C CA . ARG A 1 85 ? -2.645 1.198 9.249 1.00 95.56 85 ARG A CA 1
ATOM 582 C C . ARG A 1 85 ? -3.694 0.313 9.899 1.00 95.56 85 ARG A C 1
ATOM 584 O O . ARG A 1 85 ? -4.719 0.020 9.286 1.00 95.56 85 ARG A O 1
ATOM 591 N N . ALA A 1 86 ? -3.424 -0.099 11.132 1.00 94.62 86 ALA A N 1
ATOM 592 C CA . ALA A 1 86 ? -4.370 -0.853 11.943 1.00 94.62 86 ALA A CA 1
ATOM 593 C C . ALA A 1 86 ? -5.615 0.002 12.276 1.00 94.62 86 ALA A C 1
ATOM 595 O O . ALA A 1 86 ? -5.518 1.235 12.352 1.00 94.62 86 ALA A O 1
ATOM 596 N N . PRO A 1 87 ? -6.789 -0.623 12.468 1.00 93.19 87 PRO A N 1
ATOM 597 C CA . PRO A 1 87 ? -8.011 0.096 12.811 1.00 93.19 87 PRO A CA 1
ATOM 598 C C . PRO A 1 87 ? -7.849 0.859 14.132 1.00 93.19 87 PRO A C 1
ATOM 600 O O . PRO A 1 87 ? -7.243 0.374 15.084 1.00 93.19 87 PRO A O 1
ATOM 603 N N . GLY A 1 88 ? -8.375 2.084 14.183 1.00 89.19 88 GLY A N 1
ATOM 604 C CA . GLY A 1 88 ? -8.401 2.913 15.394 1.00 89.19 88 GLY A CA 1
ATOM 605 C C . GLY A 1 88 ? -7.068 3.534 15.831 1.00 89.19 88 GLY A C 1
ATOM 606 O O . GLY A 1 88 ? -7.087 4.435 16.662 1.00 89.19 88 GLY A O 1
ATOM 607 N N . THR A 1 89 ? -5.919 3.132 15.275 1.00 89.50 89 THR A N 1
ATOM 608 C CA . THR A 1 89 ? -4.618 3.604 15.790 1.00 89.50 89 THR A CA 1
ATOM 609 C C . THR A 1 89 ? -4.238 5.004 15.330 1.00 89.50 89 THR A C 1
ATOM 611 O O . THR A 1 89 ? -3.458 5.670 15.998 1.00 89.50 89 THR A O 1
ATOM 614 N N . GLY A 1 90 ? -4.704 5.447 14.159 1.00 88.31 90 GLY A N 1
ATOM 615 C CA . GLY A 1 90 ? -4.177 6.678 13.557 1.00 88.31 90 GLY A CA 1
ATOM 616 C C . GLY A 1 90 ? -2.825 6.509 12.860 1.00 88.31 90 GLY A C 1
ATOM 617 O O . GLY A 1 90 ? -2.486 7.343 12.031 1.00 88.31 90 GLY A O 1
ATOM 618 N N . ILE A 1 91 ? -2.102 5.418 13.115 1.00 90.62 91 ILE A N 1
ATOM 619 C CA . ILE A 1 91 ? -0.671 5.300 12.824 1.00 90.62 91 ILE A CA 1
ATOM 620 C C . ILE A 1 91 ? -0.431 4.329 11.666 1.00 90.62 91 ILE A C 1
ATOM 622 O O . ILE A 1 91 ? -0.901 3.189 11.680 1.00 90.62 91 ILE A O 1
ATOM 626 N N . TRP A 1 92 ? 0.339 4.783 10.678 1.00 94.31 92 TRP A N 1
ATOM 627 C CA . TRP A 1 92 ? 0.824 3.963 9.569 1.00 94.31 92 TRP A CA 1
ATOM 628 C C . TRP A 1 92 ? 2.135 3.260 9.931 1.00 94.31 92 TRP A C 1
ATOM 630 O O . TRP A 1 92 ? 2.970 3.803 10.651 1.00 94.31 92 TRP A O 1
ATOM 640 N N . SER A 1 93 ? 2.328 2.049 9.411 1.00 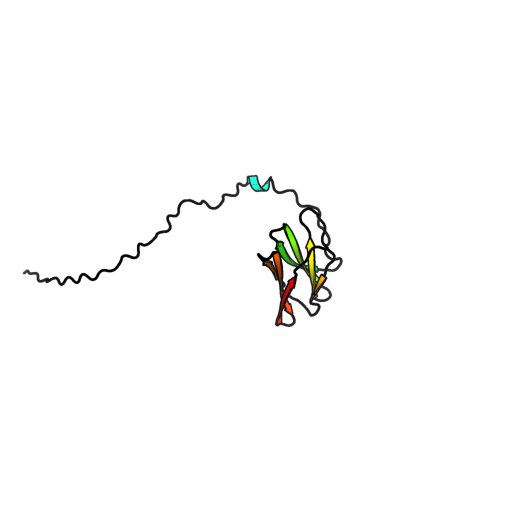94.69 93 SER A N 1
ATOM 641 C CA . SER A 1 93 ? 3.594 1.324 9.501 1.00 94.69 93 SER A CA 1
ATOM 642 C C . SER A 1 93 ? 4.693 2.020 8.699 1.00 94.69 93 SER A C 1
ATOM 644 O O . SER A 1 93 ? 4.413 2.802 7.790 1.00 94.69 93 SER A O 1
ATOM 646 N N . ALA A 1 94 ? 5.947 1.641 8.953 1.00 92.62 94 ALA A N 1
ATOM 647 C CA . ALA A 1 94 ? 7.045 2.000 8.063 1.00 92.62 94 ALA A CA 1
ATOM 648 C C . ALA A 1 94 ? 6.738 1.558 6.611 1.00 92.62 94 ALA A C 1
ATOM 650 O O . ALA A 1 94 ? 6.199 0.456 6.417 1.00 92.62 94 ALA A O 1
ATOM 651 N N . PRO A 1 95 ? 7.059 2.388 5.601 1.00 93.06 95 PRO A N 1
ATOM 652 C CA . PRO A 1 95 ? 6.919 2.017 4.199 1.00 93.06 95 PRO A CA 1
ATOM 653 C C . PRO A 1 95 ? 7.762 0.797 3.833 1.00 93.06 95 PRO A C 1
ATOM 655 O O . PRO A 1 95 ? 8.922 0.681 4.224 1.00 93.06 95 PRO A O 1
ATOM 658 N N . VAL A 1 96 ? 7.195 -0.091 3.021 1.00 93.62 96 VAL A N 1
ATOM 659 C CA . VAL A 1 96 ? 7.888 -1.248 2.447 1.00 93.62 96 VAL A CA 1
ATOM 660 C C . VAL A 1 96 ? 7.917 -1.096 0.933 1.00 93.62 96 VAL A C 1
ATOM 662 O O . VAL A 1 96 ? 6.868 -0.906 0.320 1.00 93.62 96 VAL A O 1
ATOM 665 N N . ALA A 1 97 ? 9.100 -1.209 0.328 1.00 92.94 97 ALA A N 1
ATOM 666 C CA . ALA A 1 97 ? 9.230 -1.245 -1.125 1.00 92.94 97 ALA A CA 1
ATOM 667 C C . ALA A 1 97 ? 8.648 -2.561 -1.668 1.00 92.94 97 ALA A C 1
ATOM 669 O O . ALA A 1 97 ? 9.056 -3.661 -1.278 1.00 92.94 97 ALA A O 1
ATOM 670 N N . LEU A 1 98 ? 7.663 -2.448 -2.554 1.00 92.19 98 LEU A N 1
ATOM 671 C CA . LEU A 1 98 ? 7.107 -3.572 -3.298 1.00 92.19 98 LEU A CA 1
ATOM 672 C C . LEU A 1 98 ? 7.891 -3.836 -4.579 1.00 92.19 98 LEU A C 1
ATOM 674 O O . LEU A 1 98 ? 8.038 -5.005 -4.933 1.00 92.19 98 LEU A O 1
ATOM 678 N N . ASP A 1 99 ? 8.381 -2.767 -5.209 1.00 91.56 99 ASP A N 1
ATOM 679 C CA . ASP A 1 99 ? 9.069 -2.779 -6.494 1.00 91.56 99 ASP A CA 1
ATOM 680 C C . ASP A 1 99 ? 10.022 -1.581 -6.615 1.00 91.56 99 ASP A C 1
ATOM 682 O O . ASP A 1 99 ? 9.690 -0.484 -6.160 1.00 91.56 99 ASP A O 1
ATOM 686 N N . THR A 1 100 ? 11.191 -1.792 -7.223 1.00 89.12 100 THR A N 1
ATOM 687 C CA . THR A 1 100 ? 12.217 -0.760 -7.459 1.00 89.12 100 THR A CA 1
ATOM 688 C C . THR A 1 100 ? 12.500 -0.516 -8.947 1.00 89.12 100 THR A C 1
ATOM 690 O O . THR A 1 100 ? 13.435 0.214 -9.264 1.00 89.12 100 THR A O 1
ATOM 693 N N . GLY A 1 101 ? 11.743 -1.138 -9.854 1.00 82.88 101 GLY A N 1
ATOM 694 C CA . GLY A 1 101 ? 12.006 -1.218 -11.292 1.00 82.88 101 GLY A CA 1
ATOM 695 C C . GLY A 1 101 ? 11.123 -0.307 -12.142 1.00 82.88 101 GLY A C 1
ATOM 696 O O . GLY A 1 101 ? 10.716 -0.687 -13.226 1.00 82.88 101 GLY A O 1
ATOM 697 N N . TYR A 1 102 ? 10.820 0.909 -11.677 1.00 86.25 102 TYR A N 1
ATOM 698 C CA . TYR A 1 102 ? 9.916 1.831 -12.378 1.00 86.25 102 TYR A CA 1
ATOM 699 C C . TYR A 1 102 ? 8.470 1.306 -12.444 1.00 86.25 102 TYR A C 1
ATOM 701 O O . TYR A 1 102 ? 7.915 0.978 -13.493 1.00 86.25 102 TYR A O 1
ATOM 709 N N . ALA A 1 103 ? 7.820 1.255 -11.286 1.00 90.38 103 ALA A N 1
ATOM 710 C CA . ALA A 1 103 ? 6.425 0.859 -11.200 1.00 90.38 103 ALA A CA 1
ATOM 711 C C . ALA A 1 103 ? 5.489 2.001 -11.619 1.00 90.38 103 ALA A C 1
ATOM 713 O O . ALA A 1 103 ? 5.701 3.155 -11.247 1.00 90.38 103 ALA A O 1
ATOM 714 N N . VAL A 1 104 ? 4.400 1.675 -12.319 1.00 89.62 104 VAL A N 1
ATOM 715 C CA . VAL A 1 104 ? 3.315 2.608 -12.662 1.00 89.62 104 VAL A CA 1
ATOM 716 C C . VAL A 1 104 ? 1.936 1.964 -12.523 1.00 89.62 104 VAL A C 1
ATOM 718 O O . VAL A 1 104 ? 1.770 0.753 -12.691 1.00 89.62 104 VAL A O 1
ATOM 721 N N . GLY A 1 105 ? 0.927 2.792 -12.233 1.00 90.88 105 GLY A N 1
ATOM 722 C CA . GLY A 1 105 ? -0.484 2.396 -12.272 1.00 90.88 105 GLY A CA 1
ATOM 723 C C . GLY A 1 105 ? -0.849 1.310 -11.263 1.00 90.88 105 GLY A C 1
ATOM 724 O O . GLY A 1 105 ? -1.632 0.417 -11.589 1.00 90.88 105 GLY A O 1
ATOM 725 N N . ALA A 1 106 ? -0.262 1.353 -10.064 1.00 94.06 106 ALA A N 1
ATOM 726 C CA . ALA A 1 106 ? -0.505 0.323 -9.066 1.00 94.06 106 ALA A CA 1
ATOM 727 C C . ALA A 1 106 ? -1.968 0.338 -8.591 1.00 94.06 106 ALA A C 1
ATOM 729 O O . ALA A 1 106 ? -2.549 1.397 -8.358 1.00 94.06 106 ALA A O 1
ATOM 730 N N . ARG A 1 107 ? -2.554 -0.846 -8.421 1.00 96.62 107 ARG A N 1
ATOM 731 C CA . ARG A 1 107 ? -3.904 -1.050 -7.884 1.00 96.62 107 ARG A CA 1
ATOM 732 C C . ARG A 1 107 ? -3.872 -2.034 -6.737 1.00 96.62 107 ARG A C 1
ATOM 734 O O . ARG A 1 107 ? -3.131 -3.018 -6.791 1.00 96.62 107 ARG A O 1
ATOM 741 N N . LEU A 1 108 ? -4.690 -1.771 -5.724 1.00 96.62 108 LEU A N 1
ATOM 742 C CA . LEU A 1 108 ? -4.843 -2.629 -4.561 1.00 96.62 108 LEU A CA 1
ATOM 743 C C . LEU A 1 108 ? -6.206 -3.319 -4.573 1.00 96.62 108 LEU A C 1
ATOM 745 O O . LEU A 1 108 ? -7.217 -2.774 -5.005 1.00 96.62 108 LEU A O 1
ATOM 749 N N . THR A 1 109 ? -6.257 -4.548 -4.073 1.00 96.62 109 THR A N 1
ATOM 750 C CA . THR A 1 109 ? -7.519 -5.263 -3.861 1.00 96.62 109 THR A CA 1
ATOM 751 C C . THR A 1 109 ? -7.441 -6.048 -2.567 1.00 96.62 109 THR A C 1
ATOM 753 O O . THR A 1 109 ? -6.602 -6.941 -2.421 1.00 96.62 109 THR A O 1
ATOM 756 N N . ALA A 1 110 ? -8.321 -5.712 -1.624 1.00 93.94 110 ALA A N 1
ATOM 757 C CA . ALA A 1 110 ? -8.536 -6.521 -0.436 1.00 93.94 110 ALA A CA 1
ATOM 758 C C . ALA A 1 110 ? -9.282 -7.801 -0.825 1.00 93.94 110 ALA A C 1
ATOM 760 O O . ALA A 1 110 ? -10.290 -7.764 -1.529 1.00 93.94 110 ALA A O 1
ATOM 761 N N . ARG A 1 111 ? -8.761 -8.939 -0.383 1.00 91.88 111 ARG A N 1
ATOM 762 C CA . ARG A 1 111 ? -9.330 -10.260 -0.634 1.00 91.88 111 ARG A CA 1
ATOM 763 C C . ARG A 1 111 ? -10.101 -10.752 0.585 1.00 91.88 111 ARG A C 1
ATOM 765 O O . ARG A 1 111 ? -9.841 -10.344 1.716 1.00 91.88 111 ARG A O 1
ATOM 772 N N . THR A 1 112 ? -11.035 -11.668 0.349 1.00 89.56 112 THR A N 1
ATOM 773 C CA . THR A 1 112 ? -11.867 -12.286 1.394 1.00 89.56 112 THR A CA 1
ATOM 774 C C . THR A 1 112 ? -11.074 -13.186 2.341 1.00 89.56 112 THR A C 1
ATOM 776 O O . THR A 1 112 ? -11.492 -13.381 3.475 1.00 89.56 112 THR A O 1
ATOM 779 N N . ASP A 1 113 ? -9.909 -13.683 1.914 1.00 87.75 113 ASP A N 1
ATOM 780 C CA . ASP A 1 113 ? -8.940 -14.397 2.762 1.00 87.75 113 ASP A CA 1
ATOM 781 C C . ASP A 1 113 ? -8.206 -13.469 3.748 1.00 87.75 113 ASP A C 1
ATOM 783 O O . ASP A 1 113 ? -7.304 -13.889 4.473 1.00 87.75 113 ASP A O 1
ATOM 787 N N . GLY A 1 114 ? -8.568 -12.187 3.749 1.00 86.50 114 GLY A N 1
ATOM 788 C CA . GLY A 1 114 ? -7.956 -11.180 4.578 1.00 86.50 114 GLY A CA 1
ATOM 789 C C . GLY A 1 114 ? -6.587 -10.760 4.076 1.00 86.50 114 GLY A C 1
ATOM 790 O O . GLY A 1 114 ? -5.879 -10.157 4.856 1.00 86.50 114 GLY A O 1
ATOM 791 N N . THR A 1 115 ? -6.160 -11.015 2.836 1.00 90.88 115 THR A N 1
ATOM 792 C CA . THR A 1 115 ? -4.920 -10.462 2.246 1.00 90.88 115 THR A CA 1
ATOM 793 C C . THR A 1 115 ? -5.183 -9.221 1.391 1.00 90.88 115 THR A C 1
ATOM 795 O O . THR A 1 115 ? -6.324 -8.915 1.054 1.00 90.88 115 THR A O 1
ATOM 798 N N . VAL A 1 116 ? -4.129 -8.473 1.047 1.00 94.38 116 VAL A N 1
ATOM 799 C CA . VAL A 1 116 ? -4.206 -7.419 0.020 1.00 94.38 116 VAL A CA 1
ATOM 800 C C . VAL A 1 116 ? -3.271 -7.770 -1.130 1.00 94.38 116 VAL A C 1
ATOM 802 O O . VAL A 1 116 ? -2.089 -8.070 -0.929 1.00 94.38 116 VAL A O 1
ATOM 805 N N . ALA A 1 117 ? -3.823 -7.751 -2.339 1.00 94.75 117 ALA A N 1
ATOM 806 C CA . ALA A 1 117 ? -3.091 -7.899 -3.585 1.00 94.75 117 ALA A CA 1
ATOM 807 C C . ALA A 1 117 ? -2.728 -6.529 -4.147 1.00 94.75 117 ALA A C 1
ATOM 809 O O . ALA A 1 117 ? -3.570 -5.635 -4.139 1.00 94.75 117 ALA A O 1
ATOM 810 N N . ALA A 1 118 ? -1.517 -6.402 -4.678 1.00 95.06 118 ALA A N 1
ATOM 811 C CA . ALA A 1 118 ? -1.091 -5.286 -5.502 1.00 95.06 118 ALA A CA 1
ATOM 812 C C . ALA A 1 118 ? -0.785 -5.781 -6.920 1.00 95.06 118 ALA A C 1
ATOM 814 O O . ALA A 1 118 ? -0.137 -6.820 -7.087 1.00 95.06 118 ALA A O 1
ATOM 815 N N . VAL A 1 119 ? -1.232 -5.031 -7.924 1.00 94.94 119 VAL A N 1
ATOM 816 C CA . VAL A 1 119 ? -0.878 -5.224 -9.339 1.00 94.94 119 VAL A CA 1
ATOM 817 C C . VAL A 1 119 ? -0.363 -3.901 -9.882 1.00 94.94 119 VAL A C 1
ATOM 819 O O . VAL A 1 119 ? -0.950 -2.864 -9.592 1.00 94.94 119 VAL A O 1
ATOM 822 N N . TRP A 1 120 ? 0.728 -3.926 -10.640 1.00 94.12 120 TRP A N 1
ATOM 823 C CA . TRP A 1 120 ? 1.329 -2.744 -11.262 1.00 94.12 120 TRP A CA 1
ATOM 824 C C . TRP A 1 120 ? 1.948 -3.107 -12.610 1.00 94.12 120 TRP A C 1
ATOM 826 O O . TRP A 1 120 ? 2.031 -4.282 -12.969 1.00 94.12 120 TRP A O 1
ATOM 836 N N . THR A 1 121 ? 2.368 -2.092 -13.361 1.00 91.31 121 THR A N 1
ATOM 837 C CA . THR A 1 121 ? 3.176 -2.278 -14.570 1.00 91.31 121 THR A CA 1
ATOM 838 C C . THR A 1 121 ? 4.614 -1.849 -14.294 1.00 91.31 121 THR A C 1
ATOM 840 O O . THR A 1 121 ? 4.823 -0.802 -13.689 1.00 91.31 121 THR A O 1
ATOM 843 N N . GLU A 1 122 ? 5.578 -2.649 -14.732 1.00 86.56 122 GLU A N 1
ATOM 844 C CA . GLU A 1 122 ? 7.026 -2.414 -14.675 1.00 86.56 122 GLU A CA 1
ATOM 845 C C . GLU A 1 122 ? 7.565 -2.550 -16.104 1.00 86.56 122 GLU A C 1
ATOM 847 O O . GLU A 1 122 ? 7.403 -3.613 -16.702 1.00 86.56 122 GLU A O 1
ATOM 852 N N . ASP A 1 123 ? 8.129 -1.493 -16.694 1.00 78.56 123 ASP A N 1
ATOM 853 C CA . ASP A 1 123 ? 8.660 -1.520 -18.071 1.00 78.56 123 ASP A CA 1
ATOM 854 C C . ASP A 1 123 ? 7.719 -2.197 -19.098 1.00 78.56 123 ASP A C 1
ATOM 856 O O . ASP A 1 123 ? 8.119 -3.049 -19.890 1.00 78.56 123 ASP A O 1
ATOM 860 N N . ALA A 1 124 ? 6.427 -1.847 -19.051 1.00 73.19 124 ALA A N 1
ATOM 861 C CA . ALA A 1 124 ? 5.332 -2.434 -19.843 1.00 73.19 124 ALA A CA 1
ATOM 862 C C . ALA A 1 124 ? 4.944 -3.902 -19.529 1.00 73.19 124 ALA A C 1
ATOM 864 O O . ALA A 1 124 ? 4.056 -4.450 -20.182 1.00 73.19 124 ALA A O 1
ATOM 865 N N . ASN A 1 125 ? 5.519 -4.524 -18.497 1.00 79.19 125 ASN A N 1
ATOM 866 C CA . ASN A 1 125 ? 5.134 -5.845 -17.994 1.00 79.19 125 ASN A CA 1
ATOM 867 C C . ASN A 1 125 ? 4.212 -5.740 -16.778 1.00 79.19 125 ASN A C 1
ATOM 869 O O . ASN A 1 125 ? 4.477 -4.982 -15.849 1.00 79.19 125 ASN A O 1
ATOM 873 N N . VAL A 1 126 ? 3.156 -6.553 -16.733 1.00 78.94 126 VAL A N 1
ATOM 874 C CA . VAL A 1 126 ? 2.294 -6.638 -15.546 1.00 78.94 126 VAL A CA 1
ATOM 875 C C . VAL A 1 126 ? 2.981 -7.473 -14.467 1.00 78.94 126 VAL A C 1
ATOM 877 O O . VAL A 1 126 ? 3.381 -8.614 -14.702 1.00 78.94 126 VAL A O 1
ATOM 880 N N . ARG A 1 127 ? 3.074 -6.916 -13.260 1.00 85.19 127 ARG A N 1
ATOM 881 C CA . ARG A 1 127 ? 3.597 -7.569 -12.058 1.00 85.19 127 ARG A CA 1
ATOM 882 C C . ARG A 1 127 ? 2.515 -7.658 -10.991 1.00 85.19 127 ARG A C 1
ATOM 884 O O . ARG A 1 127 ? 1.631 -6.804 -10.911 1.00 85.19 127 ARG A O 1
ATOM 891 N N . ASN A 1 128 ? 2.587 -8.686 -10.150 1.00 78.50 128 ASN A N 1
ATOM 892 C CA . ASN A 1 128 ? 1.675 -8.865 -9.029 1.00 78.50 128 ASN A CA 1
ATOM 893 C C . ASN A 1 128 ? 2.408 -9.326 -7.766 1.00 78.50 128 ASN A C 1
ATOM 895 O O . ASN A 1 128 ? 3.317 -10.153 -7.806 1.00 78.50 128 ASN A O 1
ATOM 899 N N . ARG A 1 129 ? 1.959 -8.838 -6.610 1.00 82.75 129 ARG A N 1
ATOM 900 C CA . ARG A 1 129 ? 2.416 -9.313 -5.299 1.00 82.75 129 ARG A CA 1
ATOM 901 C C . ARG A 1 129 ? 1.259 -9.292 -4.319 1.00 82.75 129 ARG A C 1
ATOM 903 O O . ARG A 1 129 ? 0.492 -8.337 -4.267 1.00 82.75 129 ARG A O 1
ATOM 910 N N . ALA A 1 130 ? 1.126 -10.352 -3.532 1.00 71.12 130 ALA A N 1
ATOM 911 C CA . ALA A 1 130 ? 0.180 -10.410 -2.426 1.00 71.12 130 ALA A CA 1
ATOM 912 C C . ALA A 1 130 ? 0.947 -10.286 -1.113 1.00 71.12 130 ALA A C 1
ATOM 914 O O . ALA A 1 130 ? 1.951 -10.973 -0.922 1.00 71.12 130 ALA A O 1
ATOM 915 N N . ARG A 1 131 ? 0.484 -9.421 -0.207 1.00 63.66 131 ARG A N 1
ATOM 916 C CA . ARG A 1 131 ? 1.039 -9.343 1.146 1.00 63.66 131 ARG A CA 1
ATOM 917 C C . ARG A 1 131 ? 0.063 -9.995 2.122 1.00 63.66 131 ARG A C 1
ATOM 919 O O . ARG A 1 131 ? -1.017 -9.465 2.375 1.00 63.66 131 ARG A O 1
ATOM 926 N N . ALA A 1 132 ? 0.464 -11.130 2.692 1.00 46.72 132 ALA A N 1
ATOM 927 C CA . ALA A 1 132 ? -0.092 -11.636 3.939 1.00 46.72 132 ALA A CA 1
ATOM 928 C C . ALA A 1 132 ? 0.715 -11.002 5.076 1.00 46.72 132 ALA A C 1
ATOM 930 O O . ALA A 1 132 ? 1.873 -11.347 5.287 1.00 46.72 132 ALA A O 1
ATOM 931 N N . SER A 1 133 ? 0.160 -10.011 5.769 1.00 49.22 133 SER A N 1
ATOM 932 C CA . SER A 1 133 ? 0.761 -9.565 7.026 1.00 49.22 133 SER A CA 1
ATOM 933 C C . SER A 1 133 ? 0.220 -10.443 8.152 1.00 49.22 133 SER A C 1
ATOM 935 O O . SER A 1 133 ? -0.872 -10.180 8.652 1.00 49.22 133 SER A O 1
ATOM 937 N N . GLN A 1 134 ? 0.950 -11.496 8.524 1.00 34.16 134 GLN A N 1
ATOM 938 C CA . GLN A 1 134 ? 0.802 -12.066 9.863 1.00 34.16 134 GLN A CA 1
ATOM 939 C C . GLN A 1 134 ? 1.067 -10.941 10.873 1.00 34.16 134 GLN A C 1
ATOM 941 O O . GLN A 1 134 ? 2.034 -10.188 10.722 1.00 34.16 134 GLN A O 1
ATOM 946 N N . ALA A 1 135 ? 0.177 -10.789 11.852 1.00 30.53 135 ALA A N 1
ATOM 947 C CA . ALA A 1 135 ? 0.476 -10.008 13.044 1.00 30.53 135 ALA A CA 1
ATOM 948 C C . ALA A 1 135 ? 1.715 -10.619 13.731 1.00 30.53 135 ALA A C 1
ATOM 950 O O . ALA A 1 135 ? 1.872 -11.842 13.672 1.00 30.53 135 ALA A O 1
ATOM 951 N N . PRO A 1 136 ? 2.602 -9.819 14.350 1.00 34.34 136 PRO A N 1
ATOM 952 C CA . PRO A 1 136 ? 3.625 -10.386 15.214 1.00 34.34 136 PRO A CA 1
ATOM 953 C C . PRO A 1 136 ? 2.921 -11.125 16.360 1.00 34.34 136 PRO A C 1
ATOM 955 O O . PRO A 1 136 ? 2.054 -10.557 17.024 1.00 34.34 136 PRO A O 1
ATOM 958 N N . SER A 1 137 ? 3.250 -12.408 16.501 1.00 38.25 137 SER A N 1
ATOM 959 C CA . SER A 1 137 ? 2.942 -13.243 17.665 1.00 38.25 137 SER A CA 1
ATOM 960 C C . SER A 1 137 ? 3.624 -12.724 18.921 1.00 38.25 137 SER A C 1
ATOM 962 O O . SER A 1 137 ? 4.794 -12.295 18.778 1.00 38.25 137 SER A O 1
#

Sequence (137 aa):
MGRSAMPSGRLRATATALAAVSPALGGTGLPTASAADLDTVPPWTAPTTLSSDHGKVQDVAVRADGTAVAAWISGSMNVLYAATRAPGTGIWSAPVALDTGYAVGARLTARTDGTVAAVWTEDANVRNRARASQAPS

Foldseek 3Di:
DDDDDDDDDDDDDDDPPPPPPPPPPPDPDDPPPDPVVVVVPPDDDDDDDQDPADKAWQDWDAEPQRKIKTWIARPVQRFIWIWIDHPPPPDIDRIDTPDRQNWDNWDWDQDPVRKIKIWTAGPNDIDIDIDDDDDDD

Organism: NCBI:txid3238631